Protein AF-V2Y637-F1 (afdb_monomer)

Secondary structure (DSSP, 8-state):
-----------EEPTTS-EEEEEE-TTS-EEEEEEE---TTS-PPPTT----TT-S-GGGTS---PPPPPPPPHHHHHHHHHHHS-GGGS--

Sequence (92 aa):
MSKILMYQSSKSQRKDGRYAYKYTDTFEKPQFVYAWKLVPTDKPLRVGVRINPFDFHINTVIEDGTEPKVPLSPTQEESLLSFSIPIWQMRE

I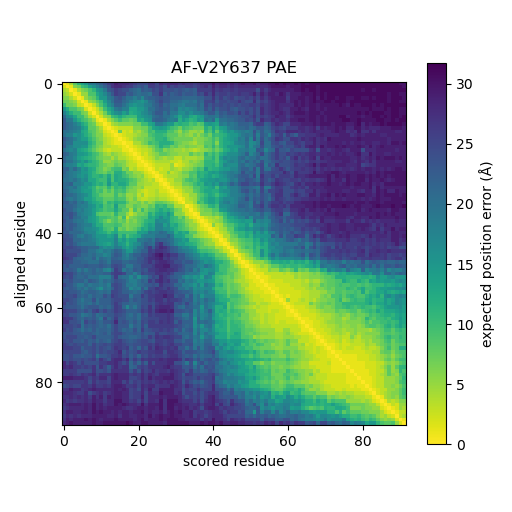nterPro domains:
  IPR004191 Integrase, Tn916-type, N-terminal DNA binding [PF02920] (9-43)
  IPR016177 DNA-binding domain superfamily [SSF54171] (7-44)

Foldseek 3Di:
DDDDDPPDQDFDQDPVQWTWGWDQDPVRDIDTDDTDHDDPPDDPDPPPDDDDPPPDDVCVVDPDPDDDDDDDDPVRVVVVVVVPDDPVVVDD

Organism: NCBI:txid592026

Solvent-accessible surface area (backbone atoms only — not comparable to full-atom values): 6540 Å² total; per-residue (Å²): 138,84,83,82,76,82,70,83,72,74,81,44,71,44,100,85,64,27,42,37,54,66,48,67,45,101,81,71,47,80,45,76,84,49,74,52,66,86,50,95,82,62,73,78,76,60,92,87,70,86,74,66,95,73,80,65,66,63,76,80,79,43,83,88,81,80,76,85,85,77,78,82,49,73,71,55,49,53,51,53,50,62,71,66,55,56,75,82,80,71,71,128

Nearest PDB structures (foldseek):
  1tn9-assembly1_A  TM=5.681E-01  e=3.496E-03  Enterococcus faecalis
  2bb8-assembly1_A  TM=4.712E-01  e=6.338E-03  Enterococcus faecalis
  6zsc-assembly1_XV  TM=2.515E-01  e=1.995E+00  Homo sapiens
  8qti-assembly1_J  TM=1.927E-01  e=1.995E+00  Mycolicibacterium smegmatis MC2 155
  6ncl-assembly1_a5  TM=2.709E-01  e=8.543E+00  Paramecium bursaria Chlorella virus 1

Radius of gyration: 30.67 Å; Cα contacts (8 Å, |Δi|>4): 49; chains: 1; bounding box: 65×29×80 Å

Mean predicted aligned error: 17.7 Å

Structure (mmCIF, N/CA/C/O backbone):
data_AF-V2Y637-F1
#
_entry.id   AF-V2Y637-F1
#
loop_
_atom_site.group_PDB
_atom_site.id
_atom_site.type_symbol
_atom_site.label_atom_id
_atom_site.label_alt_id
_atom_site.label_comp_id
_atom_site.label_asym_id
_atom_site.label_entity_id
_atom_site.label_seq_id
_atom_site.pdbx_PDB_ins_code
_atom_site.Cartn_x
_atom_site.Cartn_y
_atom_site.Cartn_z
_atom_site.occupancy
_atom_site.B_iso_or_equiv
_atom_site.auth_seq_id
_atom_site.auth_comp_id
_atom_site.auth_asym_id
_atom_site.auth_atom_id
_atom_site.pdbx_PDB_model_num
ATOM 1 N N . MET A 1 1 ? 28.002 -5.100 11.547 1.00 35.62 1 MET A N 1
ATOM 2 C CA . MET A 1 1 ? 27.021 -4.408 10.681 1.00 35.62 1 MET A CA 1
ATOM 3 C C . MET A 1 1 ? 27.728 -4.033 9.385 1.00 35.62 1 MET A C 1
ATOM 5 O O . MET A 1 1 ? 28.408 -3.017 9.342 1.00 35.62 1 MET A O 1
ATOM 9 N N . SER A 1 2 ? 27.668 -4.893 8.369 1.00 29.73 2 SER A N 1
ATOM 10 C CA . SER A 1 2 ? 28.467 -4.748 7.143 1.00 29.73 2 SER A CA 1
ATOM 11 C C . SER A 1 2 ? 27.577 -4.218 6.024 1.00 29.73 2 SER A C 1
ATOM 13 O O . SER A 1 2 ? 26.731 -4.930 5.492 1.00 29.73 2 SER A O 1
ATOM 15 N N . LYS A 1 3 ? 27.733 -2.934 5.709 1.00 32.03 3 LYS A N 1
ATOM 16 C CA . LYS A 1 3 ? 27.038 -2.247 4.621 1.00 32.03 3 LYS A CA 1
ATOM 17 C C . LYS A 1 3 ? 27.614 -2.742 3.292 1.00 32.03 3 LYS A C 1
ATOM 19 O O . LYS A 1 3 ? 28.745 -2.406 2.956 1.00 32.03 3 LYS A O 1
ATOM 24 N N . ILE A 1 4 ? 26.860 -3.550 2.550 1.00 37.91 4 ILE A N 1
ATOM 25 C CA . ILE A 1 4 ? 27.254 -3.974 1.201 1.00 37.91 4 ILE A CA 1
ATOM 26 C C . ILE A 1 4 ? 27.062 -2.773 0.268 1.00 37.91 4 ILE A C 1
ATOM 28 O O . ILE A 1 4 ? 25.942 -2.400 -0.073 1.00 37.91 4 ILE A O 1
ATOM 32 N N . LEU A 1 5 ? 28.167 -2.134 -0.111 1.00 36.03 5 LEU A N 1
ATOM 33 C CA . LEU A 1 5 ? 28.209 -1.155 -1.193 1.00 36.03 5 LEU A CA 1
ATOM 34 C C . LEU A 1 5 ? 28.177 -1.927 -2.517 1.00 36.03 5 LEU A C 1
ATOM 36 O O . LEU A 1 5 ? 29.171 -2.535 -2.906 1.00 36.03 5 LEU A O 1
ATOM 40 N N . MET A 1 6 ? 27.037 -1.918 -3.210 1.00 35.34 6 MET A N 1
ATOM 41 C CA . MET A 1 6 ? 26.951 -2.382 -4.597 1.00 35.34 6 MET A CA 1
ATOM 42 C C . MET A 1 6 ? 27.780 -1.429 -5.471 1.00 35.34 6 MET A C 1
ATOM 44 O O . MET A 1 6 ? 27.323 -0.346 -5.835 1.00 35.34 6 MET A O 1
ATOM 48 N N . TYR A 1 7 ? 29.030 -1.805 -5.747 1.00 34.12 7 TYR A N 1
ATOM 49 C CA . TYR A 1 7 ? 29.926 -1.063 -6.629 1.00 34.12 7 TYR A CA 1
ATOM 50 C C . TYR A 1 7 ? 29.331 -1.039 -8.043 1.00 34.12 7 TYR A C 1
ATOM 52 O O . TYR A 1 7 ? 28.802 -2.038 -8.530 1.00 34.12 7 TYR A O 1
ATOM 60 N N . GLN A 1 8 ? 29.376 0.129 -8.677 1.00 43.31 8 GLN A N 1
ATOM 61 C CA . GLN A 1 8 ? 28.800 0.423 -9.986 1.00 43.31 8 GLN A CA 1
ATOM 62 C C . GLN A 1 8 ? 29.144 -0.665 -11.01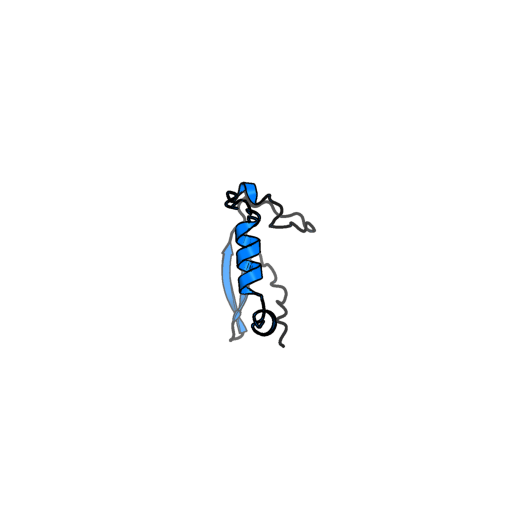6 1.00 43.31 8 GLN A C 1
ATOM 64 O O . GLN A 1 8 ? 30.281 -0.760 -11.473 1.00 43.31 8 GLN A O 1
ATOM 69 N N . SER A 1 9 ? 28.169 -1.476 -11.432 1.00 41.78 9 SER A N 1
ATOM 70 C CA . SER A 1 9 ? 28.383 -2.374 -12.565 1.00 41.78 9 SER A CA 1
ATOM 71 C C . SER A 1 9 ? 28.435 -1.535 -13.840 1.00 41.78 9 SER A C 1
ATOM 73 O O . SER A 1 9 ? 27.422 -0.959 -14.252 1.00 41.78 9 SER A O 1
ATOM 75 N N . SER A 1 10 ? 29.607 -1.445 -14.462 1.00 46.06 10 SER A N 1
ATOM 76 C CA . SER A 1 10 ? 29.775 -0.839 -15.777 1.00 46.06 10 SER A CA 1
ATOM 77 C C . SER A 1 10 ? 28.911 -1.599 -16.792 1.00 46.06 10 SER A C 1
ATOM 79 O O . SER A 1 10 ? 29.189 -2.737 -17.165 1.00 46.06 10 SER A O 1
ATOM 81 N N . LYS A 1 11 ? 27.803 -0.986 -17.221 1.00 50.53 11 LYS A N 1
ATOM 82 C CA . LYS A 1 11 ? 26.956 -1.518 -18.295 1.00 50.53 11 LYS A CA 1
ATOM 83 C C . LYS A 1 11 ? 27.787 -1.545 -19.581 1.00 50.53 11 LYS A C 1
ATOM 85 O O . LYS A 1 11 ? 27.990 -0.507 -20.201 1.00 50.53 11 LYS A O 1
ATOM 90 N N . SER A 1 12 ? 28.287 -2.716 -19.969 1.00 58.44 12 SER A N 1
ATOM 91 C CA . SER A 1 12 ? 29.037 -2.900 -21.214 1.00 58.44 12 SER A CA 1
ATOM 92 C C . SER A 1 12 ? 28.095 -3.405 -22.308 1.00 58.44 12 SER A C 1
ATOM 94 O O . SER A 1 12 ? 27.477 -4.466 -22.177 1.00 58.44 12 SER A O 1
ATOM 96 N N . GLN A 1 13 ? 27.948 -2.617 -23.375 1.00 63.91 13 GLN A N 1
ATOM 97 C CA . GLN A 1 13 ? 27.205 -3.001 -24.572 1.00 63.91 13 GLN A CA 1
ATOM 98 C C . GLN A 1 13 ? 28.128 -3.801 -25.499 1.00 63.91 13 GLN A C 1
ATOM 100 O O . GLN A 1 13 ? 29.231 -3.364 -25.828 1.00 63.91 13 GLN A O 1
ATOM 105 N N . ARG A 1 14 ? 27.689 -4.990 -25.916 1.00 67.81 14 ARG A N 1
ATOM 106 C CA . ARG A 1 14 ? 28.416 -5.826 -26.880 1.00 67.81 14 ARG A CA 1
ATOM 107 C C . ARG A 1 14 ? 28.227 -5.280 -28.302 1.00 67.81 14 ARG A C 1
ATOM 109 O O . ARG A 1 14 ? 27.267 -4.565 -28.581 1.00 67.81 14 ARG A O 1
ATOM 116 N N . LYS A 1 15 ? 29.114 -5.66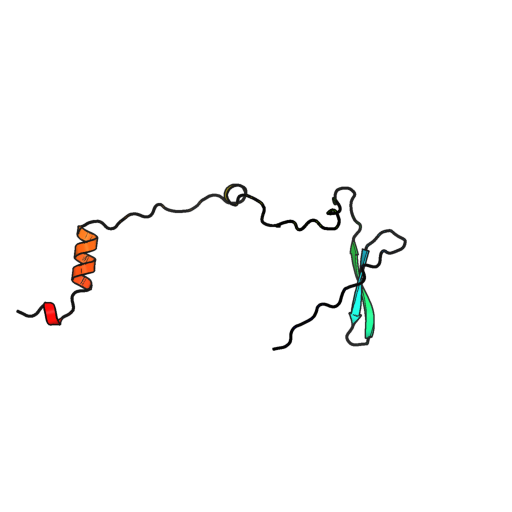8 -29.227 1.00 71.75 15 LYS A N 1
ATOM 117 C CA . LYS A 1 15 ? 29.060 -5.266 -30.652 1.00 71.75 15 LYS A CA 1
ATOM 118 C C . LYS A 1 15 ? 27.745 -5.645 -31.360 1.00 71.75 15 LYS A C 1
ATOM 120 O O . LYS A 1 15 ? 27.420 -5.063 -32.383 1.00 71.75 15 LYS A O 1
ATOM 125 N N . ASP A 1 16 ? 26.996 -6.601 -30.815 1.00 65.94 16 ASP A N 1
ATOM 126 C CA . ASP A 1 16 ? 25.698 -7.078 -31.311 1.00 65.94 16 ASP A CA 1
ATOM 127 C C . ASP A 1 16 ? 24.487 -6.335 -30.700 1.00 65.94 16 ASP A C 1
ATOM 129 O O . ASP A 1 16 ? 23.336 -6.711 -30.933 1.00 65.94 16 ASP A O 1
ATOM 133 N N . GLY A 1 17 ? 24.734 -5.294 -29.896 1.00 67.12 17 GLY A N 1
ATOM 134 C CA . GLY A 1 17 ? 23.705 -4.482 -29.250 1.00 67.12 17 GLY A CA 1
ATOM 135 C C . GLY A 1 17 ? 23.105 -5.092 -27.980 1.00 67.12 17 GLY A C 1
ATOM 136 O O . GLY A 1 17 ? 22.206 -4.485 -27.398 1.00 67.12 17 GLY A O 1
ATOM 137 N N . ARG A 1 18 ? 23.581 -6.258 -27.517 1.00 66.75 18 ARG A N 1
ATOM 138 C CA . ARG A 1 18 ? 23.136 -6.862 -26.253 1.00 66.75 18 ARG A CA 1
ATOM 139 C C . ARG A 1 18 ? 23.870 -6.244 -25.067 1.00 66.75 18 ARG A C 1
ATOM 141 O O . ARG A 1 18 ? 25.086 -6.048 -25.105 1.00 66.75 18 ARG A O 1
ATOM 148 N N . TYR A 1 19 ? 23.139 -5.976 -23.991 1.00 68.62 19 TYR A N 1
ATOM 149 C CA . TYR A 1 19 ? 23.740 -5.568 -22.722 1.00 68.62 19 TYR A CA 1
ATOM 150 C C . TYR A 1 19 ? 24.147 -6.808 -21.947 1.00 68.62 19 TYR A C 1
ATOM 152 O O . TYR A 1 19 ? 23.339 -7.724 -21.800 1.00 68.62 19 TYR A O 1
ATOM 160 N N . ALA A 1 20 ? 25.380 -6.826 -21.447 1.00 65.19 20 ALA A N 1
ATOM 161 C CA . ALA A 1 20 ? 25.860 -7.904 -20.600 1.00 65.19 20 ALA A CA 1
ATOM 162 C C . ALA A 1 20 ? 26.155 -7.399 -19.189 1.00 65.19 20 ALA A C 1
ATOM 164 O O . ALA A 1 20 ? 26.792 -6.359 -19.010 1.00 65.19 20 ALA A O 1
ATOM 165 N N . TYR A 1 21 ? 25.716 -8.164 -18.191 1.00 65.75 21 TYR A N 1
ATOM 166 C CA . TYR A 1 21 ? 26.191 -8.000 -16.823 1.00 65.75 21 TYR A CA 1
ATOM 167 C C . TYR A 1 21 ? 27.469 -8.823 -16.638 1.00 65.75 21 TYR A C 1
ATOM 169 O O . TYR A 1 21 ? 27.474 -10.033 -16.889 1.00 65.75 21 TYR A O 1
ATOM 177 N N . LYS A 1 22 ? 28.549 -8.148 -16.233 1.00 68.88 22 LYS A N 1
ATOM 178 C CA . LYS A 1 22 ? 29.856 -8.743 -15.942 1.00 68.88 22 LYS A CA 1
ATOM 179 C C . LYS A 1 22 ? 30.098 -8.662 -14.441 1.00 68.88 22 LYS A C 1
ATOM 181 O O . LYS A 1 22 ? 30.007 -7.574 -13.877 1.00 68.88 22 LYS A O 1
ATOM 186 N N . TYR A 1 23 ? 30.464 -9.778 -13.827 1.00 70.94 23 TYR A N 1
ATOM 187 C CA . TYR A 1 23 ? 30.995 -9.788 -12.467 1.00 70.94 23 TYR A CA 1
ATOM 188 C C . TYR A 1 23 ? 32.299 -10.578 -12.412 1.00 70.94 23 TYR A C 1
ATOM 190 O O . TYR A 1 23 ? 32.623 -11.361 -13.309 1.00 70.94 23 TYR A O 1
ATOM 198 N N . THR A 1 24 ? 33.072 -10.307 -11.369 1.00 67.62 24 THR A N 1
ATOM 199 C CA . THR A 1 24 ? 34.254 -11.077 -10.994 1.00 67.62 24 THR A CA 1
ATOM 200 C C . THR A 1 24 ? 33.807 -12.208 -10.086 1.00 67.62 24 THR A C 1
ATOM 202 O O . THR A 1 24 ? 33.212 -11.955 -9.038 1.00 67.62 24 THR A O 1
ATOM 205 N N . ASP A 1 25 ? 34.050 -13.443 -10.510 1.00 64.44 25 ASP A N 1
ATOM 206 C CA . ASP A 1 25 ? 33.817 -14.620 -9.679 1.00 64.44 25 ASP A CA 1
ATOM 207 C C . ASP A 1 25 ? 34.802 -14.654 -8.492 1.00 64.44 25 ASP A C 1
ATOM 209 O O . ASP A 1 25 ? 35.785 -13.910 -8.471 1.00 64.44 25 ASP A O 1
ATOM 213 N N . THR A 1 26 ? 34.576 -15.530 -7.515 1.00 72.00 26 THR A N 1
ATOM 214 C CA . THR A 1 26 ? 35.445 -15.718 -6.333 1.00 72.00 26 THR A CA 1
ATOM 215 C C . THR A 1 26 ? 36.896 -16.068 -6.683 1.00 72.00 26 THR A C 1
ATOM 217 O O . THR A 1 26 ? 37.789 -15.879 -5.864 1.00 72.00 26 THR A O 1
ATOM 220 N N . PHE A 1 27 ? 37.143 -16.514 -7.917 1.00 79.00 27 PHE A N 1
ATOM 221 C CA . PHE A 1 27 ? 38.465 -16.789 -8.485 1.00 79.00 27 PHE A CA 1
ATOM 222 C C . PHE A 1 27 ? 39.032 -15.635 -9.337 1.00 79.00 27 PHE A C 1
ATOM 224 O O . PHE A 1 27 ? 39.891 -15.874 -10.183 1.00 79.00 27 PHE A O 1
ATOM 231 N N . GLU A 1 28 ? 38.496 -14.417 -9.200 1.00 73.94 28 GLU A N 1
ATOM 232 C CA . GLU A 1 28 ? 38.844 -13.200 -9.965 1.00 73.94 28 GLU A CA 1
ATOM 233 C C . GLU A 1 28 ? 38.677 -13.311 -11.492 1.00 73.94 28 GLU A C 1
ATOM 235 O O . GLU A 1 28 ? 39.049 -12.417 -12.256 1.00 73.94 28 GLU A O 1
ATOM 240 N N . LYS A 1 29 ? 38.054 -14.388 -11.974 1.00 72.19 29 LYS A N 1
ATOM 241 C CA . LYS A 1 29 ? 37.783 -14.578 -13.397 1.00 72.19 29 LYS A CA 1
ATOM 242 C C . LYS A 1 29 ? 36.529 -13.796 -13.799 1.00 72.19 29 LYS A C 1
ATOM 244 O O . LYS A 1 29 ? 35.499 -13.893 -13.127 1.00 72.19 29 LYS A O 1
ATOM 249 N N . PRO A 1 30 ? 36.579 -13.019 -14.891 1.00 69.94 30 PRO A N 1
ATOM 250 C CA . PRO A 1 30 ? 35.417 -12.290 -15.372 1.00 69.94 30 PRO A CA 1
ATOM 251 C C . PRO A 1 30 ? 34.406 -13.234 -16.035 1.00 69.94 30 PRO A C 1
ATOM 253 O O . PRO A 1 30 ? 34.717 -13.822 -17.069 1.00 69.94 30 PRO A O 1
ATOM 256 N N . GLN A 1 31 ? 33.187 -13.310 -15.496 1.00 69.19 31 GLN A N 1
ATOM 257 C CA . GLN A 1 31 ? 32.103 -14.128 -16.048 1.00 69.19 31 GLN A CA 1
ATOM 258 C C . GLN A 1 31 ? 30.923 -13.264 -16.524 1.00 69.19 31 GLN A C 1
ATOM 260 O O . GLN A 1 31 ? 30.637 -12.198 -15.971 1.00 69.19 31 GLN A O 1
ATOM 265 N N . PHE A 1 32 ? 30.235 -13.729 -17.573 1.00 66.00 32 PHE A N 1
ATOM 266 C CA . PHE A 1 32 ? 29.058 -13.082 -18.164 1.00 66.00 32 PHE A CA 1
ATOM 267 C C . PHE A 1 32 ? 27.829 -13.974 -17.956 1.00 66.00 32 PHE A C 1
ATOM 269 O O . PHE A 1 32 ? 27.799 -15.082 -18.486 1.00 66.00 32 PHE A O 1
ATOM 276 N N . VAL A 1 33 ? 26.822 -13.512 -17.205 1.00 57.19 33 VAL A N 1
ATOM 277 C CA . VAL A 1 33 ? 25.660 -14.353 -16.826 1.00 57.19 33 VAL A CA 1
ATOM 278 C C . VAL A 1 33 ? 24.370 -14.032 -17.574 1.00 57.19 33 VAL A C 1
ATOM 280 O O . VAL A 1 33 ? 23.480 -14.872 -17.620 1.00 57.19 33 VAL A O 1
ATOM 283 N N . TYR A 1 34 ? 24.253 -12.889 -18.248 1.00 56.25 34 TYR A N 1
ATOM 284 C CA . TYR A 1 34 ? 23.039 -12.604 -19.018 1.00 56.25 34 TYR A CA 1
ATOM 285 C C . TYR A 1 34 ? 23.300 -11.640 -20.173 1.00 56.25 34 TYR A C 1
ATOM 287 O O . TYR A 1 34 ? 24.133 -10.742 -20.047 1.00 56.25 34 TYR A O 1
ATOM 295 N N . ALA A 1 35 ? 22.589 -11.829 -21.290 1.00 54.41 35 ALA A N 1
ATOM 296 C CA . ALA A 1 35 ? 22.631 -10.950 -22.455 1.00 54.41 35 ALA A CA 1
ATOM 297 C C . ALA A 1 35 ? 21.204 -10.664 -22.951 1.00 54.41 35 ALA A C 1
ATOM 299 O O . ALA A 1 35 ? 20.633 -11.474 -23.678 1.00 54.41 35 ALA A O 1
ATOM 300 N N . TRP A 1 36 ? 20.627 -9.520 -22.572 1.00 64.69 36 TRP A N 1
ATOM 301 C CA . TRP A 1 36 ? 19.322 -9.078 -23.086 1.00 64.69 36 TRP A CA 1
ATOM 302 C C . TRP A 1 36 ? 19.483 -8.017 -24.185 1.00 64.69 36 TRP A C 1
ATOM 304 O O . TRP A 1 36 ? 20.479 -7.285 -24.228 1.00 64.69 36 TRP A O 1
ATOM 314 N N . LYS A 1 37 ? 18.511 -7.937 -25.097 1.00 60.28 37 LYS A N 1
ATOM 315 C CA . LYS A 1 37 ? 18.430 -6.916 -26.151 1.00 60.28 37 LYS A CA 1
ATOM 316 C C . LYS A 1 37 ? 17.246 -6.010 -25.829 1.00 60.28 37 LYS A C 1
ATOM 318 O O . LYS A 1 37 ? 16.158 -6.532 -25.619 1.00 60.28 37 LYS A O 1
ATOM 323 N N . LEU A 1 38 ? 17.463 -4.694 -25.797 1.00 58.44 38 LEU A N 1
ATOM 324 C CA . LEU A 1 38 ? 16.355 -3.743 -25.694 1.00 58.44 38 LEU A CA 1
ATOM 325 C C . LEU A 1 38 ? 15.472 -3.897 -26.933 1.00 58.44 38 LEU A C 1
ATOM 327 O O . LEU A 1 38 ? 15.958 -3.841 -28.068 1.00 58.44 38 LEU A O 1
ATOM 331 N N . VAL A 1 39 ? 14.191 -4.145 -26.705 1.00 66.12 39 VAL A N 1
ATOM 332 C CA . VAL A 1 39 ? 13.176 -4.213 -27.754 1.00 66.12 39 VAL A CA 1
ATOM 333 C C . VAL A 1 39 ? 12.722 -2.775 -28.041 1.00 66.12 39 VAL A C 1
ATOM 335 O O . VAL A 1 39 ? 12.718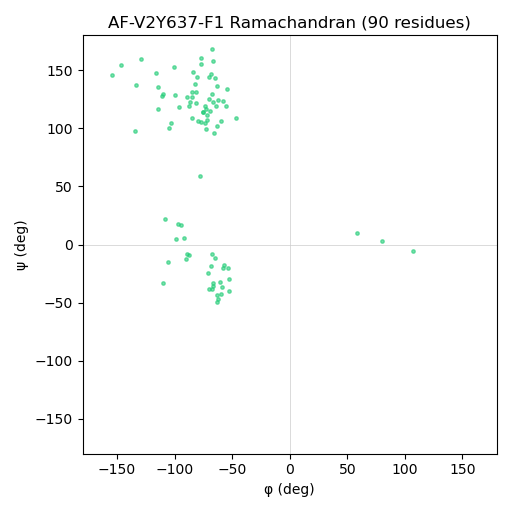 -1.963 -27.121 1.00 66.12 39 VAL A O 1
ATOM 338 N N . PRO A 1 40 ? 12.317 -2.405 -29.273 1.00 61.66 40 PRO A N 1
ATOM 339 C CA . PRO A 1 40 ? 11.813 -1.054 -29.563 1.00 61.66 40 PRO A CA 1
ATOM 340 C C . PRO A 1 40 ? 10.654 -0.583 -28.662 1.00 61.66 40 PRO A C 1
ATOM 342 O O . PRO A 1 40 ? 10.407 0.614 -28.549 1.00 61.66 40 PRO A O 1
ATOM 345 N N . THR A 1 41 ? 9.954 -1.516 -28.012 1.00 60.38 41 THR A N 1
ATOM 346 C CA . THR A 1 41 ? 8.906 -1.265 -27.013 1.00 60.38 41 THR A CA 1
ATOM 347 C C . THR A 1 41 ? 9.451 -0.731 -25.681 1.00 60.38 41 THR A C 1
ATOM 349 O O . THR A 1 41 ? 8.730 -0.044 -24.955 1.00 60.38 41 THR A O 1
ATOM 352 N N . ASP A 1 42 ? 10.716 -1.011 -25.359 1.00 56.47 42 ASP A N 1
ATOM 353 C CA . ASP A 1 42 ? 11.370 -0.557 -24.136 1.00 56.47 42 ASP A CA 1
ATOM 354 C C . ASP A 1 42 ? 11.660 0.940 -24.247 1.00 56.47 42 ASP A C 1
ATOM 356 O O . ASP A 1 42 ? 12.632 1.376 -24.866 1.00 56.47 42 ASP A O 1
ATOM 360 N N . LYS A 1 43 ? 10.798 1.759 -23.645 1.00 61.03 43 LYS A N 1
ATOM 361 C CA . LYS A 1 43 ? 11.001 3.207 -23.584 1.00 61.03 43 LYS A CA 1
ATOM 362 C C . LYS A 1 43 ? 12.193 3.490 -22.663 1.00 61.03 43 LYS A C 1
ATOM 364 O O . LYS A 1 43 ? 12.088 3.223 -21.462 1.00 61.03 43 LYS A O 1
ATOM 369 N N . PRO A 1 44 ? 13.316 4.044 -23.162 1.00 60.44 44 PRO A N 1
ATOM 370 C CA . PRO A 1 44 ? 14.397 4.442 -22.280 1.00 60.44 44 PRO A CA 1
ATOM 371 C C . PRO A 1 44 ? 13.876 5.559 -21.379 1.00 60.44 44 PRO A C 1
ATOM 373 O O . PRO A 1 44 ? 13.451 6.617 -21.850 1.00 60.44 44 PRO A O 1
ATOM 376 N N . LEU A 1 45 ? 13.887 5.311 -20.072 1.00 61.22 45 LEU A N 1
ATOM 377 C CA . LEU A 1 45 ? 13.583 6.345 -19.095 1.00 61.22 45 LEU A CA 1
ATOM 378 C C . LEU A 1 45 ? 14.582 7.484 -19.313 1.00 61.22 45 LEU A C 1
ATOM 380 O O . LEU A 1 45 ? 15.795 7.253 -19.317 1.00 61.22 45 LEU A O 1
ATOM 384 N N . ARG A 1 46 ? 14.084 8.702 -19.559 1.00 63.03 46 ARG A N 1
ATOM 385 C CA . ARG A 1 46 ? 14.948 9.876 -19.731 1.00 63.03 46 ARG A CA 1
ATOM 386 C C . ARG A 1 46 ? 15.860 9.986 -18.508 1.00 63.03 46 ARG A C 1
ATOM 388 O O . ARG A 1 46 ? 15.408 9.841 -17.371 1.00 63.03 46 ARG A O 1
ATOM 395 N N . VAL A 1 47 ? 17.148 10.212 -18.752 1.00 56.78 47 VAL A N 1
ATOM 396 C CA . VAL A 1 47 ? 18.153 10.350 -17.694 1.00 56.78 47 VAL A CA 1
ATOM 397 C C . VAL A 1 47 ? 17.697 11.457 -16.738 1.00 56.78 47 VAL A C 1
ATOM 399 O O . VAL A 1 47 ? 17.484 12.586 -17.167 1.00 56.78 47 VAL A O 1
ATOM 402 N N . GLY A 1 48 ? 17.493 11.114 -15.462 1.00 56.66 48 GLY A N 1
ATOM 403 C CA . GLY A 1 48 ? 17.039 12.043 -14.419 1.00 56.66 48 GLY A CA 1
ATOM 404 C C . GLY A 1 48 ? 15.588 11.875 -13.951 1.00 56.66 48 GLY A C 1
ATOM 405 O O . GLY A 1 48 ? 15.201 12.525 -12.984 1.00 56.66 48 GLY A O 1
ATOM 406 N N . VAL A 1 49 ? 14.786 10.995 -14.560 1.00 63.81 49 VAL A N 1
ATOM 407 C CA . VAL A 1 49 ? 13.410 10.756 -14.093 1.00 63.81 49 VAL A CA 1
ATOM 408 C C . VAL A 1 49 ? 13.410 9.717 -12.968 1.00 63.81 49 VAL A C 1
ATOM 410 O O . VAL A 1 49 ? 13.629 8.528 -13.202 1.00 63.81 49 VAL A O 1
ATOM 413 N N . ARG A 1 50 ? 13.145 10.156 -11.732 1.00 71.25 50 ARG A N 1
ATOM 414 C CA . ARG A 1 50 ? 12.703 9.254 -10.660 1.00 71.25 50 ARG A CA 1
ATOM 415 C C . ARG A 1 50 ? 11.243 8.910 -10.921 1.00 71.25 50 ARG A C 1
ATOM 417 O O . ARG A 1 50 ? 10.392 9.788 -10.859 1.00 71.25 50 ARG A O 1
ATOM 424 N N . ILE A 1 51 ? 10.973 7.646 -11.223 1.00 73.56 51 ILE A N 1
ATOM 425 C CA . ILE A 1 51 ? 9.611 7.134 -11.372 1.00 73.56 51 ILE A CA 1
ATOM 426 C C . ILE A 1 51 ? 9.257 6.425 -10.080 1.00 73.56 51 ILE A C 1
ATOM 428 O O . ILE A 1 51 ? 10.029 5.592 -9.603 1.00 73.56 51 ILE A O 1
ATOM 432 N N . ASN A 1 52 ? 8.111 6.775 -9.509 1.00 79.75 52 ASN A N 1
ATOM 433 C CA . ASN A 1 52 ? 7.523 5.973 -8.457 1.00 79.75 52 ASN A CA 1
ATOM 434 C C . ASN A 1 52 ? 6.911 4.717 -9.112 1.00 79.75 52 ASN A C 1
ATOM 436 O O . ASN A 1 52 ? 5.959 4.853 -9.877 1.00 79.75 52 ASN A O 1
ATOM 440 N N . PRO A 1 53 ? 7.428 3.502 -8.849 1.00 82.62 53 PRO A N 1
ATOM 441 C CA . PRO A 1 53 ? 6.857 2.273 -9.403 1.00 82.62 53 PRO A CA 1
ATOM 442 C C . PRO A 1 53 ? 5.461 1.955 -8.837 1.00 82.62 53 PRO A C 1
ATOM 444 O O . PRO A 1 53 ? 4.804 1.045 -9.333 1.00 82.62 53 PRO A O 1
ATOM 447 N N . PHE A 1 54 ? 5.009 2.707 -7.827 1.00 88.38 54 PHE A N 1
ATOM 448 C CA . PHE A 1 54 ? 3.683 2.622 -7.216 1.00 88.38 54 PHE A CA 1
ATOM 449 C C . PHE A 1 54 ? 2.789 3.819 -7.565 1.00 88.38 54 PHE A C 1
ATOM 451 O O . PHE A 1 54 ? 1.864 4.128 -6.822 1.00 88.38 54 PHE A O 1
ATOM 458 N N . ASP A 1 55 ? 3.067 4.526 -8.664 1.00 86.06 55 ASP A N 1
ATOM 459 C CA . ASP A 1 55 ? 2.198 5.603 -9.157 1.00 86.06 55 ASP A CA 1
ATOM 460 C C . ASP A 1 55 ? 0.968 5.039 -9.890 1.00 86.06 55 ASP A C 1
ATOM 462 O O . ASP A 1 55 ? 0.762 5.245 -11.085 1.00 86.06 55 ASP A O 1
ATOM 466 N N . PHE A 1 56 ? 0.183 4.231 -9.179 1.00 89.19 56 PHE A N 1
ATOM 467 C CA . PHE A 1 56 ? -1.084 3.688 -9.651 1.00 89.19 56 PHE A CA 1
ATOM 468 C C . PHE A 1 56 ? -2.068 3.540 -8.489 1.00 89.19 56 PHE A C 1
ATOM 470 O O . PHE A 1 56 ? -1.687 3.405 -7.327 1.00 89.19 56 PHE A O 1
ATOM 477 N N . HIS A 1 57 ? -3.360 3.564 -8.806 1.00 90.38 57 HIS A N 1
ATOM 478 C CA . HIS A 1 57 ? -4.419 3.412 -7.815 1.00 90.38 57 HIS A CA 1
ATOM 479 C C . HIS A 1 57 ? -4.621 1.922 -7.516 1.00 90.38 57 HIS A C 1
ATOM 481 O O . HIS A 1 57 ? -4.926 1.151 -8.418 1.00 90.38 57 HIS A O 1
ATOM 487 N N . ILE A 1 58 ? -4.473 1.491 -6.260 1.00 91.25 58 ILE A N 1
ATOM 488 C CA . ILE A 1 58 ? -4.554 0.058 -5.913 1.00 91.25 58 ILE A CA 1
ATOM 489 C C . ILE A 1 58 ? -5.919 -0.563 -6.250 1.00 91.25 58 ILE A C 1
ATOM 491 O O . ILE A 1 58 ? -5.976 -1.699 -6.714 1.00 91.25 58 ILE A O 1
ATOM 495 N N . ASN A 1 59 ? -6.986 0.232 -6.158 1.00 88.81 59 ASN A N 1
ATOM 496 C CA . ASN A 1 59 ? -8.354 -0.165 -6.498 1.00 88.81 59 ASN A CA 1
ATOM 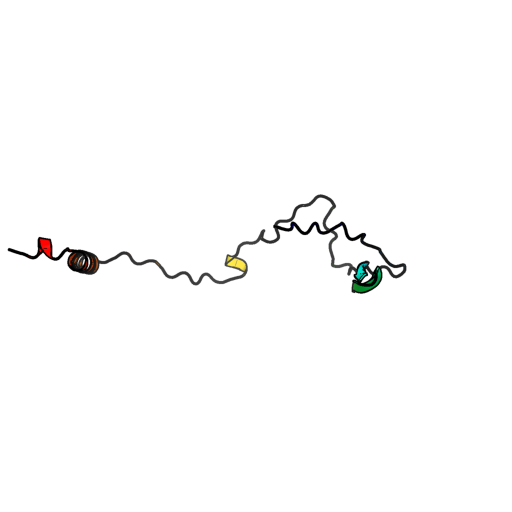497 C C . ASN A 1 59 ? -8.543 -0.485 -7.996 1.00 88.81 59 ASN A C 1
ATOM 499 O O . ASN A 1 59 ? -9.587 -0.998 -8.382 1.00 88.81 59 ASN A O 1
ATOM 503 N N . THR A 1 60 ? -7.571 -0.162 -8.863 1.00 87.62 60 THR A N 1
ATOM 504 C CA . THR A 1 60 ? -7.604 -0.554 -10.286 1.00 87.62 60 THR A CA 1
ATOM 505 C C . THR A 1 60 ? -6.943 -1.903 -10.543 1.00 87.62 60 THR A C 1
ATOM 507 O O . THR A 1 60 ? -7.036 -2.421 -11.651 1.00 87.62 60 THR A O 1
ATOM 510 N N . VAL A 1 61 ? -6.209 -2.432 -9.565 1.00 90.75 61 VAL A N 1
ATOM 511 C CA . VAL A 1 61 ? -5.461 -3.692 -9.677 1.00 90.75 61 VAL A CA 1
ATOM 512 C C . VAL A 1 61 ? -6.098 -4.777 -8.816 1.00 90.75 61 VAL A C 1
ATOM 514 O O . VAL A 1 61 ? -6.045 -5.950 -9.176 1.00 90.75 61 VAL A O 1
ATOM 517 N N . ILE A 1 62 ? -6.685 -4.393 -7.682 1.00 93.81 62 ILE A N 1
ATOM 518 C CA . ILE A 1 62 ? -7.246 -5.301 -6.686 1.00 93.81 62 ILE A CA 1
ATOM 519 C C . ILE A 1 62 ? -8.628 -4.783 -6.280 1.00 93.81 62 ILE A C 1
ATOM 521 O O . ILE A 1 62 ? -8.810 -3.581 -6.083 1.00 93.81 62 ILE A O 1
ATOM 525 N N . GLU A 1 63 ? -9.589 -5.696 -6.161 1.00 91.75 63 GLU A N 1
ATOM 526 C CA . GLU A 1 63 ? -10.932 -5.403 -5.657 1.00 91.75 63 GLU A CA 1
ATOM 527 C C . GLU A 1 63 ? -10.901 -5.088 -4.154 1.00 91.75 63 GLU A C 1
ATOM 529 O O . GLU A 1 63 ? -10.127 -5.675 -3.393 1.00 91.75 63 GLU A O 1
ATOM 534 N N . ASP A 1 64 ? -11.750 -4.157 -3.717 1.00 91.62 64 ASP A N 1
ATOM 535 C CA . ASP A 1 64 ? -11.856 -3.798 -2.305 1.00 91.62 64 ASP A CA 1
ATOM 536 C C . ASP A 1 64 ? -12.704 -4.830 -1.548 1.00 91.62 64 ASP A C 1
ATOM 538 O O . ASP A 1 64 ? -13.925 -4.880 -1.687 1.00 91.62 64 ASP A O 1
ATOM 542 N N . GLY A 1 65 ? -12.033 -5.667 -0.754 1.00 92.81 65 GLY A N 1
ATOM 543 C CA . GLY A 1 65 ? -12.652 -6.663 0.122 1.00 92.81 65 GLY A CA 1
ATOM 544 C C . GLY A 1 65 ? -12.868 -6.187 1.562 1.00 92.81 65 GLY A C 1
ATOM 545 O O . GLY A 1 65 ? -12.994 -7.027 2.451 1.00 92.81 65 GLY A O 1
ATOM 546 N N . THR A 1 66 ? -12.829 -4.880 1.843 1.00 91.62 66 THR A N 1
ATOM 547 C CA . THR A 1 66 ? -13.027 -4.385 3.213 1.00 91.62 66 THR A CA 1
ATOM 548 C C . THR A 1 66 ? -14.474 -4.546 3.687 1.00 91.62 66 THR A C 1
ATOM 550 O O . THR A 1 66 ? -15.423 -4.068 3.070 1.00 91.62 66 THR A O 1
ATOM 553 N N . GLU A 1 67 ? -14.650 -5.209 4.833 1.00 92.94 67 GLU A N 1
ATOM 554 C CA . GLU A 1 67 ? -15.947 -5.319 5.505 1.00 92.94 67 GLU A CA 1
ATOM 555 C C . GLU A 1 67 ? -16.264 -4.051 6.323 1.00 92.94 67 GLU A C 1
ATOM 557 O O . GLU A 1 67 ? -15.363 -3.460 6.940 1.00 92.94 67 GLU A O 1
ATOM 562 N N . PRO A 1 68 ? -17.540 -3.620 6.380 1.00 94.00 68 PRO A N 1
ATOM 563 C CA . PRO A 1 68 ? -17.934 -2.463 7.168 1.00 94.00 68 PRO A CA 1
ATOM 564 C C . PRO A 1 68 ? -17.773 -2.753 8.662 1.00 94.00 68 PRO A C 1
ATOM 566 O O . PRO A 1 68 ? -18.280 -3.740 9.195 1.00 94.00 68 PRO A O 1
ATOM 569 N N . LYS A 1 69 ? -17.093 -1.850 9.368 1.00 92.94 69 LYS A N 1
ATOM 570 C CA . LYS A 1 69 ? -16.929 -1.952 10.820 1.00 92.94 69 LYS A CA 1
ATOM 571 C C . LYS A 1 69 ? -18.253 -1.626 11.506 1.00 92.94 69 LYS A C 1
ATOM 573 O O . LYS A 1 69 ? -18.737 -0.500 11.406 1.00 92.94 69 LYS A O 1
ATOM 578 N N . VAL A 1 70 ? -18.813 -2.602 12.215 1.00 93.62 70 VAL A N 1
ATOM 579 C CA . VAL A 1 70 ? -20.044 -2.435 12.995 1.00 93.62 70 VAL A CA 1
ATOM 580 C C . VAL A 1 70 ? -19.679 -1.972 14.413 1.00 93.62 70 VAL A C 1
ATOM 582 O O . VAL A 1 70 ? -18.832 -2.610 15.045 1.00 93.62 70 VAL A O 1
ATOM 585 N N . PRO A 1 71 ? -20.258 -0.866 14.923 1.00 93.31 71 PRO A N 1
ATOM 586 C CA . PRO A 1 71 ? -20.066 -0.460 16.313 1.00 93.31 71 PRO A CA 1
ATOM 587 C C . PRO A 1 71 ? -20.716 -1.470 17.268 1.00 93.31 71 PRO A C 1
ATOM 589 O O . PRO A 1 71 ? -21.622 -2.210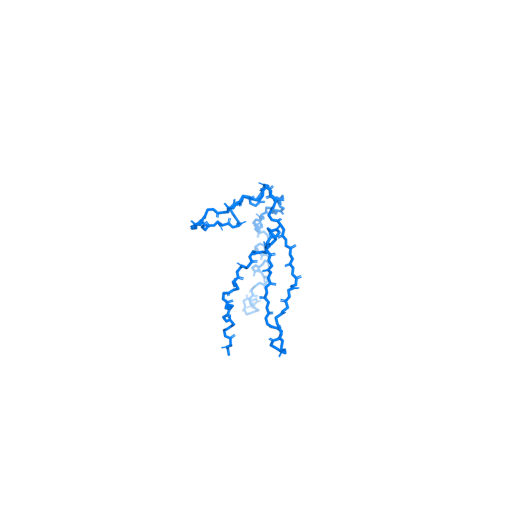 16.885 1.00 93.31 71 PRO A O 1
ATOM 592 N N . LEU A 1 72 ? -20.265 -1.499 18.521 1.00 94.75 72 LEU A N 1
ATOM 593 C CA . LEU A 1 72 ? -20.864 -2.365 19.535 1.00 94.75 72 LEU A CA 1
ATOM 594 C C . LEU A 1 72 ? -22.314 -1.945 19.811 1.00 94.75 72 LEU A C 1
ATOM 596 O O . LEU A 1 72 ? -22.651 -0.762 19.808 1.00 94.75 72 LEU A O 1
ATOM 600 N N . SER A 1 73 ? -23.182 -2.928 20.042 1.00 95.69 73 SER A N 1
ATOM 601 C CA . SER A 1 73 ? -24.528 -2.676 20.560 1.00 95.69 73 SER A CA 1
ATOM 602 C C . SER A 1 73 ? -24.487 -2.381 22.066 1.00 95.69 73 SER A C 1
ATOM 604 O O . SER A 1 73 ? -23.593 -2.886 22.749 1.00 95.69 73 SER A O 1
ATOM 606 N N . PRO A 1 74 ? -25.484 -1.664 22.620 1.00 94.19 74 PRO A N 1
ATOM 607 C CA . PRO A 1 74 ? -25.540 -1.374 24.057 1.00 94.19 74 PRO A CA 1
ATOM 608 C C . PRO A 1 74 ? -25.424 -2.633 24.932 1.00 94.19 74 PRO A C 1
ATOM 610 O O . PRO A 1 74 ? -24.684 -2.655 25.908 1.00 94.19 74 PRO A O 1
ATOM 613 N N . THR A 1 75 ? -26.063 -3.735 24.528 1.00 92.69 75 THR A N 1
ATOM 614 C CA . THR A 1 75 ? -25.978 -5.023 25.235 1.00 92.69 75 THR A CA 1
ATOM 615 C C . THR A 1 75 ? -24.575 -5.641 25.178 1.00 92.69 75 THR A C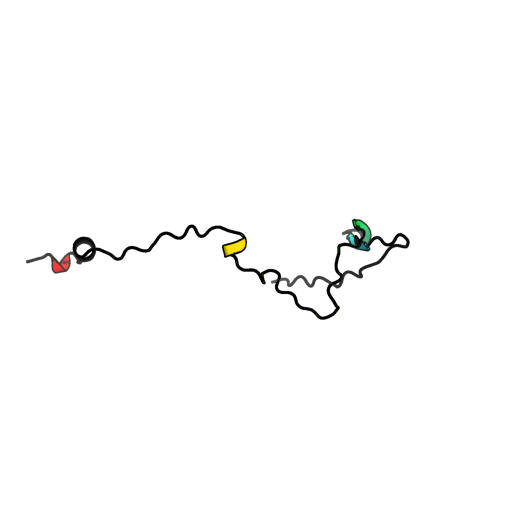 1
ATOM 617 O O . THR A 1 75 ? -24.126 -6.262 26.141 1.00 92.69 75 THR A O 1
ATOM 620 N N . GLN A 1 76 ? -23.856 -5.481 24.062 1.00 95.44 76 GLN A N 1
ATOM 621 C CA . GLN A 1 76 ? -22.467 -5.937 23.957 1.00 95.44 76 GLN A CA 1
ATOM 622 C C . GLN A 1 76 ? -21.534 -5.086 24.823 1.00 95.44 76 GLN A C 1
ATOM 624 O O . GLN A 1 76 ? -20.629 -5.637 25.445 1.00 95.44 76 GLN A O 1
ATOM 629 N N . GLU A 1 77 ? -21.762 -3.774 24.904 1.00 94.62 77 GLU A N 1
ATOM 630 C CA . GLU A 1 77 ? -21.006 -2.883 25.790 1.00 94.62 77 GLU A CA 1
ATOM 631 C C . GLU A 1 77 ? -21.206 -3.256 27.261 1.00 94.62 77 GLU A C 1
ATOM 633 O O . GLU A 1 77 ? -20.227 -3.429 27.982 1.00 94.62 77 GLU A O 1
ATOM 638 N N . GLU A 1 78 ? -22.449 -3.479 27.695 1.00 91.38 78 GLU A N 1
ATOM 639 C CA . GLU A 1 78 ? -22.764 -3.930 29.056 1.00 91.38 78 GLU A CA 1
ATOM 640 C C . GLU A 1 78 ? -22.103 -5.274 29.386 1.00 91.38 78 GLU A C 1
ATOM 642 O O . GLU A 1 78 ? -21.515 -5.436 30.457 1.00 91.38 78 GLU A O 1
ATOM 647 N N . SER A 1 79 ? -22.123 -6.227 28.448 1.00 91.56 79 SER A N 1
ATOM 648 C CA . SER A 1 79 ? -21.438 -7.511 28.617 1.00 91.56 79 SER A CA 1
ATOM 649 C C . SER A 1 79 ? -19.923 -7.337 28.748 1.00 91.56 79 SER A C 1
ATOM 651 O O . SER A 1 79 ? -19.317 -7.964 29.618 1.00 91.56 79 SER A O 1
ATOM 653 N N . LEU A 1 80 ? -19.302 -6.485 27.930 1.00 91.44 80 LEU A N 1
ATOM 654 C CA . LEU A 1 80 ? -17.862 -6.214 27.989 1.00 91.44 80 LEU A CA 1
ATOM 655 C C . LEU A 1 80 ? -17.466 -5.490 29.279 1.00 91.44 80 LEU A C 1
ATOM 657 O O . LEU A 1 80 ? -16.430 -5.802 29.875 1.00 91.44 80 LEU A O 1
ATOM 661 N N . LEU A 1 81 ? -18.304 -4.557 29.732 1.00 89.62 81 LEU A N 1
ATOM 662 C CA . LEU A 1 81 ? -18.141 -3.873 31.008 1.00 89.62 81 LEU A CA 1
ATOM 663 C C . LEU A 1 81 ? -18.244 -4.877 32.153 1.00 89.62 81 LEU A C 1
ATOM 665 O O . LEU A 1 81 ? -17.323 -4.941 32.957 1.00 89.62 81 LEU A O 1
ATOM 669 N N . SER A 1 82 ? -19.272 -5.732 32.174 1.00 87.56 82 SER A N 1
ATOM 670 C CA . SER A 1 82 ? -19.442 -6.761 33.210 1.00 87.56 82 SER A CA 1
ATOM 671 C C . SER A 1 82 ? -18.270 -7.741 33.289 1.00 87.56 82 SER A C 1
ATOM 673 O O . SER A 1 82 ? -17.861 -8.123 34.382 1.00 87.56 82 SER A O 1
ATOM 675 N N . PHE A 1 83 ? -17.685 -8.096 32.141 1.00 89.44 83 PHE A N 1
ATOM 676 C CA . PHE A 1 83 ? -16.509 -8.959 32.062 1.00 89.44 83 PHE A CA 1
ATOM 677 C C . PHE A 1 83 ? -15.264 -8.287 32.657 1.00 89.44 83 PHE A C 1
ATOM 679 O O . PHE A 1 83 ? -14.411 -8.952 33.240 1.00 89.44 83 PHE A O 1
ATOM 686 N N . SER A 1 84 ? -15.167 -6.966 32.514 1.00 86.50 84 SER A N 1
ATOM 687 C CA . SER A 1 84 ? -14.013 -6.175 32.944 1.00 86.50 84 SER A CA 1
ATOM 688 C C . SER A 1 84 ? -14.096 -5.719 34.403 1.00 86.50 84 SER A C 1
ATOM 690 O O . SER A 1 84 ? -13.113 -5.188 34.923 1.00 86.50 84 SER A O 1
ATOM 692 N N . ILE A 1 85 ? -15.243 -5.899 35.072 1.00 85.38 85 ILE A N 1
ATOM 693 C CA . ILE A 1 85 ? -15.404 -5.500 36.473 1.00 85.38 85 ILE A CA 1
ATOM 694 C C . ILE A 1 85 ? -14.497 -6.377 37.357 1.00 85.38 85 ILE A C 1
ATOM 696 O O . ILE A 1 85 ? -14.632 -7.603 37.365 1.00 85.38 85 ILE A O 1
ATOM 700 N N . PRO A 1 86 ? -13.577 -5.780 38.137 1.00 77.25 86 PRO A N 1
ATOM 701 C CA . PRO A 1 86 ? -12.724 -6.527 39.050 1.00 77.25 86 PRO A CA 1
ATOM 702 C C . PRO A 1 86 ? -13.539 -7.128 40.203 1.00 77.25 86 PRO A C 1
ATOM 704 O O . PRO A 1 86 ? -14.469 -6.512 40.717 1.00 77.25 86 PRO A O 1
A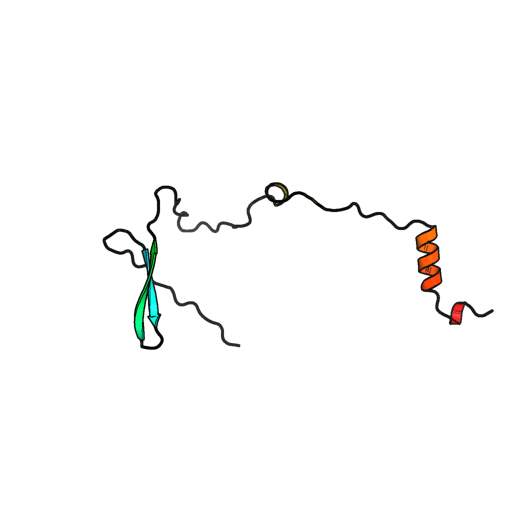TOM 707 N N . ILE A 1 87 ? -13.123 -8.307 40.677 1.00 68.88 87 ILE A N 1
ATOM 708 C CA . ILE A 1 87 ? -13.800 -9.096 41.732 1.00 68.88 87 ILE A CA 1
ATOM 709 C C . ILE A 1 87 ? -14.075 -8.275 43.007 1.00 68.88 87 ILE A C 1
ATOM 711 O O . ILE A 1 87 ? -15.062 -8.503 43.701 1.00 68.88 87 ILE A O 1
ATOM 715 N N . TRP A 1 88 ? -13.236 -7.282 43.307 1.00 63.06 88 TRP A N 1
ATOM 716 C CA . TRP A 1 88 ? -13.396 -6.403 44.469 1.00 63.06 88 TRP A CA 1
ATOM 717 C C . TRP A 1 88 ? -14.606 -5.455 44.384 1.00 63.06 88 TRP A C 1
ATOM 719 O O . TRP A 1 88 ? -15.039 -4.964 45.418 1.00 63.06 88 TRP A O 1
ATOM 729 N N . GLN A 1 89 ? -15.166 -5.224 43.191 1.00 69.12 89 GLN A N 1
ATOM 730 C CA . GLN A 1 89 ? -16.389 -4.439 42.960 1.00 69.12 89 GLN A CA 1
ATOM 731 C C . GLN A 1 89 ? -17.674 -5.286 43.015 1.00 69.12 89 GLN A C 1
ATOM 733 O O . GLN A 1 89 ? -18.764 -4.728 42.969 1.00 69.12 89 GLN A O 1
ATOM 738 N N . MET A 1 90 ? -17.559 -6.618 43.097 1.00 66.56 90 MET A N 1
ATOM 739 C CA . MET A 1 90 ? -18.691 -7.560 43.139 1.00 66.56 90 MET A CA 1
ATOM 740 C C . MET A 1 90 ? -19.036 -8.031 44.563 1.00 66.56 90 MET A C 1
ATOM 742 O O . MET A 1 90 ? -19.862 -8.927 44.724 1.00 66.56 90 MET A O 1
ATOM 746 N N . ARG A 1 91 ? -18.378 -7.488 45.598 1.00 60.09 91 ARG A N 1
ATOM 747 C CA . ARG A 1 91 ? -18.609 -7.856 47.001 1.00 60.09 91 ARG A CA 1
ATOM 748 C C . ARG A 1 91 ? -19.408 -6.766 47.719 1.00 60.09 91 ARG A C 1
ATOM 750 O O . ARG A 1 91 ? -18.807 -5.814 48.208 1.00 60.09 91 ARG A O 1
ATOM 757 N N . GLU A 1 92 ? -20.707 -7.004 47.860 1.00 59.88 92 GLU A N 1
ATOM 758 C CA . GLU A 1 92 ? -21.572 -6.536 48.955 1.00 59.88 92 GLU A CA 1
ATOM 759 C C . GLU A 1 92 ? -22.367 -7.733 49.484 1.00 59.88 92 GLU A C 1
ATOM 761 O O . GLU A 1 92 ? -22.908 -8.497 48.651 1.00 59.88 92 GLU A O 1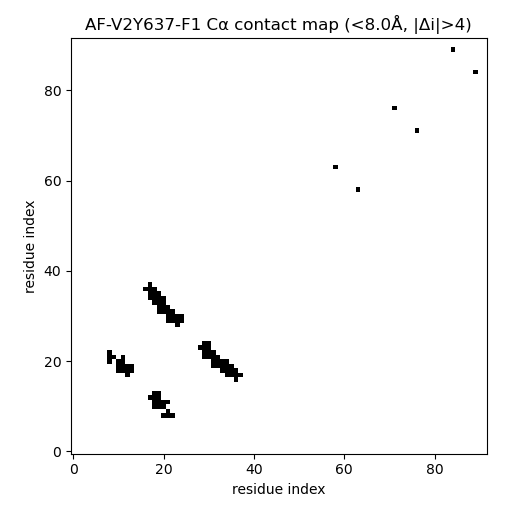
#

pLDDT: mean 71.41, std 17.7, range [29.73, 95.69]